Protein AF-A0A024V5H5-F1 (afdb_monomer)

InterPro domains:
  IPR002048 EF-hand domain [PF00036] (21-47)
  IPR002048 EF-hand domain [PF13405] (57-82)
  IPR002048 EF-hand domain [PS50222] (16-51)
  IPR002048 EF-hand domain [PS50222] (53-88)
  IPR002048 EF-hand domain [SM00054] (20-48)
  IPR002048 EF-hand domain [SM00054] (57-85)
  IPR011992 EF-hand domain pair [SSF47473] (7-85)
  IPR050230 Calmodulin/Myosin light chain/Troponin C-like [PTHR23048] (8-85)

Foldseek 3Di:
DLVVLVVVLVVLVDDDDSVVSVVVCVVQVPVPPSDHDPVNSVVVVVVVVVPDDPVVVVVVVVCQQPVVPPSDRDPVSVVVVVVVVVVVVVD

Mean predicted aligned error: 6.84 Å

Solvent-accessible surface area (backbone atoms only — not comparable to full-atom values): 5538 Å² total; per-residue (Å²): 100,71,65,56,54,48,51,52,47,40,74,74,71,43,94,74,55,74,65,59,50,51,52,53,42,67,70,63,23,79,81,72,76,74,56,70,55,72,64,60,50,49,52,55,49,52,52,59,58,70,70,53,58,68,66,58,52,51,51,53,53,48,50,69,40,24,75,80,74,73,88,55,78,46,74,67,33,51,57,48,56,53,52,58,60,59,61,61,75,79,116

Sequence (91 aa):
MLINYWVAIRALGFDIKKADVLDLMREYDKTNSGHIDYNDFLDIMTQKISERDPTEEIIKAFKLFDDDDTGKISLKNLRRVSRELVNINEI

Secondary structure (DSSP, 8-state):
-HHHHHHHHHHTT----HHHHHHHHHHH-TT-SS---HHHHHHHHHHHHHTS-HHHHHHHHHHHH-TT--SS--HHHHHHHHHHHHHGGG-

pLDDT: mean 86.77, std 10.13, range [40.88, 97.19]

Radius of gyration: 17.38 Å; Cα contacts (8 Å, |Δi|>4): 43; chains: 1; bounding box: 36×31×46 Å

Organism: NCBI:txid1036723

Nearest PDB structures (foldseek):
  3fwc-assembly2_E  TM=8.696E-01  e=7.950E-06  Saccharomyces cerevisiae
  1niw-assembly3_E  TM=5.277E-01  e=2.823E-04  Rattus norvegicus
  2kne-assembly1_A  TM=5.577E-01  e=4.791E-04  Homo sapiens
  2lv6-assembly1_A  TM=4.139E-01  e=5.842E-04  Homo sapiens
  6u3a-assembly1_A  TM=4.099E-01  e=1.920E-03  Homo sapiens

Structure (mmCIF, N/CA/C/O backbone):
data_AF-A0A024V5H5-F1
#
_entry.id   AF-A0A024V5H5-F1
#
loop_
_atom_site.group_PDB
_atom_site.id
_atom_site.type_symbol
_atom_site.label_atom_id
_atom_site.label_alt_id
_atom_site.label_comp_id
_atom_site.label_asym_id
_atom_site.label_entity_id
_atom_site.label_seq_id
_atom_site.pdbx_PDB_ins_code
_atom_site.Cartn_x
_atom_site.Cartn_y
_atom_site.Cartn_z
_atom_site.occupancy
_atom_site.B_iso_or_equiv
_atom_site.auth_seq_id
_atom_site.auth_comp_id
_atom_site.auth_asym_id
_atom_site.auth_atom_id
_atom_site.pdbx_PDB_model_num
ATOM 1 N N . MET A 1 1 ? 8.121 -14.315 -15.668 1.00 70.44 1 MET A N 1
ATOM 2 C CA . MET A 1 1 ? 8.862 -13.039 -15.646 1.00 70.44 1 MET A CA 1
ATOM 3 C C . MET A 1 1 ? 7.961 -11.846 -15.359 1.00 70.44 1 MET A C 1
ATOM 5 O O . MET A 1 1 ? 7.977 -11.403 -14.225 1.00 70.44 1 MET A O 1
ATOM 9 N N . LEU A 1 2 ? 7.076 -11.426 -16.274 1.00 77.94 2 LEU A N 1
ATOM 10 C CA . LEU A 1 2 ? 6.058 -10.385 -16.012 1.00 77.94 2 LEU A CA 1
ATOM 11 C C . LEU A 1 2 ? 5.219 -10.637 -14.750 1.00 77.94 2 LEU A C 1
ATOM 13 O O . LEU A 1 2 ? 4.952 -9.728 -13.973 1.00 77.94 2 LEU A O 1
ATOM 17 N N . ILE A 1 3 ? 4.836 -11.898 -14.526 1.00 82.69 3 ILE A N 1
ATOM 18 C CA . ILE A 1 3 ? 4.096 -12.308 -13.326 1.00 82.69 3 ILE A CA 1
ATOM 19 C C . ILE A 1 3 ? 4.922 -12.062 -12.057 1.00 82.69 3 ILE A C 1
ATOM 21 O O . ILE A 1 3 ? 4.359 -11.631 -11.062 1.00 82.69 3 ILE A O 1
ATOM 25 N N . ASN A 1 4 ? 6.241 -12.270 -12.094 1.00 85.75 4 ASN A N 1
ATOM 26 C CA . ASN A 1 4 ? 7.099 -12.112 -10.919 1.00 85.75 4 ASN A CA 1
ATOM 27 C C . ASN A 1 4 ? 7.205 -10.635 -10.529 1.00 85.75 4 ASN A C 1
ATOM 29 O O . ASN A 1 4 ? 7.036 -10.314 -9.359 1.00 85.75 4 ASN A O 1
ATOM 33 N N . TYR A 1 5 ? 7.391 -9.737 -11.503 1.00 87.12 5 TYR A N 1
ATOM 34 C CA . TYR A 1 5 ? 7.384 -8.293 -11.248 1.00 87.12 5 TYR A CA 1
ATOM 35 C C . TYR A 1 5 ? 6.017 -7.809 -10.772 1.00 87.12 5 TYR A C 1
ATOM 37 O O . TYR A 1 5 ? 5.932 -7.060 -9.806 1.00 87.12 5 TYR A O 1
ATOM 45 N N . TRP A 1 6 ? 4.935 -8.289 -11.387 1.00 88.62 6 TRP A N 1
ATOM 46 C CA . TRP A 1 6 ? 3.583 -7.959 -10.944 1.00 88.62 6 TRP A CA 1
ATOM 47 C C . TRP A 1 6 ? 3.331 -8.377 -9.489 1.00 88.62 6 TRP A C 1
ATOM 49 O O . TRP A 1 6 ? 2.813 -7.586 -8.705 1.00 88.62 6 TRP A O 1
ATOM 59 N N . VAL A 1 7 ? 3.742 -9.590 -9.106 1.00 90.00 7 VAL A N 1
ATOM 60 C CA . VAL A 1 7 ? 3.639 -10.078 -7.723 1.00 90.00 7 VAL A CA 1
ATOM 61 C C . VAL A 1 7 ? 4.516 -9.248 -6.781 1.00 90.00 7 VAL A C 1
ATOM 63 O O . VAL A 1 7 ? 4.032 -8.842 -5.730 1.00 90.00 7 VAL A O 1
ATOM 66 N N . ALA A 1 8 ? 5.761 -8.942 -7.159 1.00 90.25 8 ALA A N 1
ATOM 67 C CA . ALA A 1 8 ? 6.683 -8.156 -6.338 1.00 90.25 8 ALA A CA 1
ATOM 68 C C . ALA A 1 8 ? 6.168 -6.731 -6.074 1.00 90.25 8 ALA A C 1
ATOM 70 O O . ALA A 1 8 ? 6.160 -6.275 -4.934 1.00 90.25 8 ALA A O 1
ATOM 71 N N . ILE A 1 9 ? 5.665 -6.046 -7.104 1.00 90.38 9 ILE A N 1
ATOM 72 C CA . ILE A 1 9 ? 5.107 -4.692 -6.970 1.00 90.38 9 ILE A CA 1
ATOM 73 C C . ILE A 1 9 ? 3.860 -4.710 -6.070 1.00 90.38 9 ILE A C 1
ATOM 75 O O . ILE A 1 9 ? 3.711 -3.849 -5.203 1.00 90.38 9 ILE A O 1
ATOM 79 N N . ARG 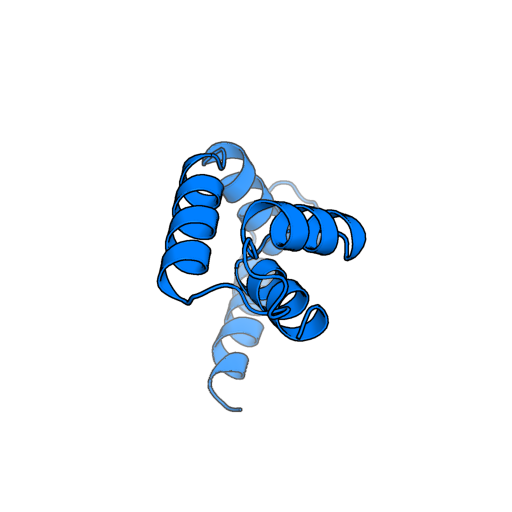A 1 10 ? 3.000 -5.732 -6.196 1.00 91.06 10 ARG A N 1
ATOM 80 C CA . ARG A 1 10 ? 1.847 -5.904 -5.295 1.00 91.06 10 ARG A CA 1
ATOM 81 C C . ARG A 1 10 ? 2.248 -6.222 -3.859 1.00 91.06 10 ARG A C 1
ATOM 83 O O . ARG A 1 10 ? 1.606 -5.725 -2.940 1.00 91.06 10 ARG A O 1
ATOM 90 N N . ALA A 1 11 ? 3.305 -7.006 -3.658 1.00 88.50 11 ALA A N 1
ATOM 91 C CA . ALA A 1 11 ? 3.836 -7.305 -2.329 1.00 88.50 11 ALA A CA 1
ATOM 92 C C . ALA A 1 11 ? 4.370 -6.048 -1.617 1.00 88.50 11 ALA A C 1
ATOM 94 O O . ALA A 1 11 ? 4.291 -5.958 -0.397 1.00 88.50 11 ALA A O 1
ATOM 95 N N . LEU A 1 12 ? 4.825 -5.042 -2.372 1.00 88.62 12 LEU A N 1
ATOM 96 C CA . LEU A 1 12 ? 5.202 -3.717 -1.859 1.00 88.62 12 LEU A CA 1
ATOM 97 C C . LEU A 1 12 ? 3.990 -2.795 -1.589 1.00 88.62 12 LEU A C 1
ATOM 99 O O . LEU A 1 12 ? 4.142 -1.615 -1.261 1.00 88.62 12 LEU A O 1
ATOM 103 N N . GLY A 1 13 ? 2.770 -3.322 -1.714 1.00 86.25 13 GLY A N 1
ATOM 104 C CA . GLY A 1 13 ? 1.530 -2.618 -1.399 1.00 86.25 13 GLY A CA 1
ATOM 105 C C . GLY A 1 13 ? 1.020 -1.701 -2.510 1.00 86.25 13 GLY A C 1
ATOM 106 O O . GLY A 1 13 ? 0.210 -0.820 -2.224 1.00 86.25 13 GLY A O 1
ATOM 107 N N . PHE A 1 14 ? 1.476 -1.880 -3.753 1.00 87.06 14 PHE A N 1
ATOM 108 C CA . PHE A 1 14 ? 0.958 -1.148 -4.911 1.00 87.06 14 PHE A CA 1
ATOM 109 C C . PHE A 1 14 ? -0.147 -1.940 -5.610 1.00 87.06 14 PHE A C 1
ATOM 111 O O . PHE A 1 14 ? 0.036 -3.106 -5.964 1.00 87.06 14 PHE A O 1
ATOM 118 N N . ASP A 1 15 ? -1.283 -1.295 -5.874 1.00 86.69 15 ASP A N 1
ATOM 119 C CA . ASP A 1 15 ? -2.319 -1.873 -6.728 1.00 86.69 15 ASP A CA 1
ATOM 120 C C . ASP A 1 15 ? -2.032 -1.529 -8.193 1.00 86.69 15 ASP A C 1
ATOM 122 O O . ASP A 1 15 ? -2.356 -0.447 -8.677 1.00 86.69 15 ASP A O 1
ATOM 126 N N . ILE A 1 16 ? -1.346 -2.442 -8.882 1.00 89.00 16 ILE A N 1
ATOM 127 C CA . ILE A 1 16 ? -0.935 -2.282 -10.279 1.00 89.00 16 ILE A CA 1
ATOM 128 C C . ILE A 1 16 ? -1.589 -3.346 -11.167 1.00 89.00 16 ILE A C 1
ATOM 130 O O . ILE A 1 16 ? -1.687 -4.530 -10.800 1.00 89.00 16 ILE A O 1
ATOM 134 N N . LYS A 1 17 ? -2.021 -2.960 -12.373 1.00 91.31 17 LYS A N 1
ATOM 135 C CA . LYS A 1 17 ? -2.549 -3.912 -13.357 1.00 91.31 17 LYS A CA 1
ATOM 136 C C . LYS A 1 17 ? -1.394 -4.563 -14.111 1.00 91.31 17 LYS A C 1
ATOM 138 O O . LYS A 1 17 ? -0.325 -3.990 -14.285 1.00 91.31 17 LYS A O 1
ATOM 143 N N . LYS A 1 18 ? -1.621 -5.770 -14.637 1.00 87.88 18 LYS A N 1
ATOM 144 C CA . LYS A 1 18 ? -0.622 -6.457 -15.478 1.00 87.88 18 LYS A CA 1
ATOM 145 C C . LYS A 1 18 ? -0.237 -5.646 -16.725 1.00 87.88 18 LYS A C 1
ATOM 147 O O . LYS A 1 18 ? 0.884 -5.786 -17.195 1.00 87.88 18 LYS A O 1
ATOM 152 N N . ALA A 1 19 ? -1.155 -4.826 -17.246 1.00 90.25 19 ALA A N 1
ATOM 153 C CA . ALA A 1 19 ? -0.895 -3.933 -18.373 1.00 90.25 19 ALA A CA 1
ATOM 154 C C . ALA A 1 19 ? 0.146 -2.858 -18.021 1.00 90.25 19 ALA A C 1
ATOM 156 O O . ALA A 1 19 ? 1.109 -2.696 -18.754 1.00 90.25 19 ALA A O 1
ATOM 157 N N . ASP A 1 20 ? 0.033 -2.232 -16.851 1.00 89.88 20 ASP A N 1
ATOM 158 C CA . ASP A 1 20 ? 0.977 -1.190 -16.427 1.00 89.88 20 ASP A CA 1
ATOM 159 C C . ASP A 1 20 ? 2.384 -1.773 -16.176 1.00 89.88 20 ASP A C 1
ATOM 161 O O . ASP A 1 20 ? 3.397 -1.126 -16.424 1.00 89.88 20 ASP A O 1
ATOM 165 N N . VAL A 1 21 ? 2.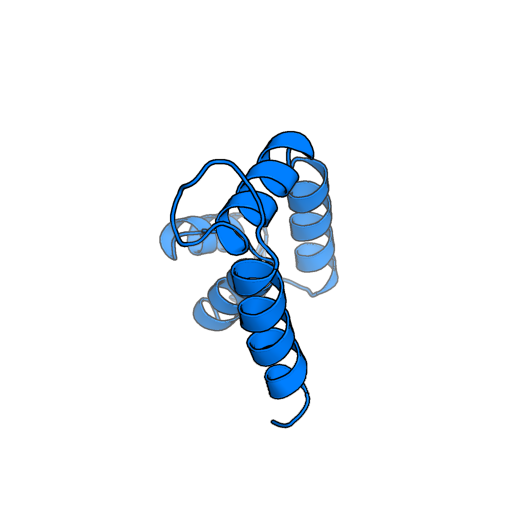467 -3.039 -15.741 1.00 89.06 21 VAL A N 1
ATOM 166 C CA . VAL A 1 21 ? 3.748 -3.762 -15.629 1.00 89.06 21 VAL A CA 1
ATOM 167 C C . VAL A 1 21 ? 4.386 -3.992 -17.002 1.00 89.06 21 VAL A C 1
ATOM 169 O O . VA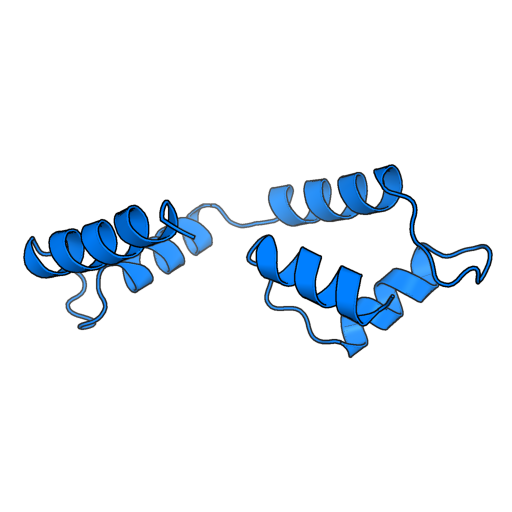L A 1 21 ? 5.606 -3.940 -17.113 1.00 89.06 21 VAL A O 1
ATOM 172 N N . LEU A 1 22 ? 3.593 -4.230 -18.054 1.00 89.25 22 LEU A N 1
ATOM 173 C CA . LEU A 1 22 ? 4.120 -4.339 -19.420 1.00 89.25 22 LEU A CA 1
ATOM 174 C C . LEU A 1 22 ? 4.720 -3.016 -19.896 1.00 89.25 22 LEU A C 1
ATOM 176 O O . LEU A 1 22 ? 5.746 -3.037 -20.571 1.00 89.25 22 LEU A O 1
ATOM 180 N N . ASP A 1 23 ? 4.109 -1.888 -19.542 1.00 90.00 23 ASP A N 1
ATOM 181 C CA . ASP A 1 23 ? 4.630 -0.573 -19.915 1.00 90.00 23 ASP A CA 1
ATOM 182 C C . ASP A 1 23 ? 5.939 -0.260 -19.178 1.00 90.00 23 ASP A C 1
ATOM 184 O O . ASP A 1 23 ? 6.905 0.142 -19.822 1.00 90.00 23 ASP A O 1
ATOM 188 N N . LEU A 1 24 ? 6.036 -0.597 -17.884 1.00 87.75 24 LEU A N 1
ATOM 189 C CA . LEU A 1 24 ? 7.308 -0.546 -17.146 1.00 87.75 24 LEU A CA 1
ATOM 190 C C . LEU A 1 24 ? 8.385 -1.426 -17.798 1.00 87.75 24 LEU A C 1
ATOM 192 O O . LEU A 1 24 ? 9.540 -1.029 -17.903 1.00 87.75 24 LEU A O 1
ATOM 196 N N . MET A 1 25 ? 8.026 -2.617 -18.279 1.00 87.38 25 MET A N 1
ATOM 197 C CA . MET A 1 25 ? 8.991 -3.482 -18.965 1.00 87.38 25 MET A CA 1
ATOM 198 C C . MET A 1 25 ? 9.476 -2.842 -20.265 1.00 87.38 25 MET A C 1
ATOM 200 O O . MET A 1 25 ? 10.671 -2.826 -20.513 1.00 87.38 25 MET A O 1
ATOM 204 N N . ARG A 1 26 ? 8.588 -2.254 -21.073 1.00 87.38 26 ARG A N 1
ATOM 205 C CA . ARG A 1 26 ? 8.983 -1.581 -22.325 1.00 87.38 26 ARG A CA 1
ATOM 206 C C . ARG A 1 26 ? 9.918 -0.396 -22.100 1.00 87.38 26 ARG A C 1
ATOM 208 O O . ARG A 1 26 ? 10.742 -0.108 -22.962 1.00 87.38 26 ARG A O 1
ATOM 215 N N . GLU A 1 27 ? 9.760 0.301 -20.983 1.00 87.69 27 GLU A N 1
ATOM 216 C CA . GLU A 1 27 ? 10.565 1.474 -20.653 1.00 87.69 27 GLU A CA 1
ATOM 217 C C . GLU A 1 27 ? 11.969 1.097 -20.146 1.00 87.69 27 GLU A C 1
ATOM 219 O O . GLU A 1 27 ? 12.958 1.733 -20.526 1.00 87.69 27 GLU A O 1
ATOM 224 N N . TYR A 1 28 ? 12.073 0.039 -19.336 1.00 85.12 28 TYR A N 1
ATOM 225 C CA . TYR A 1 28 ? 13.308 -0.306 -18.622 1.00 85.12 28 TYR A CA 1
ATOM 226 C C . TYR A 1 28 ? 14.065 -1.510 -19.208 1.00 85.12 28 TYR A C 1
ATOM 228 O O . TYR A 1 28 ? 15.293 -1.542 -19.141 1.00 85.12 28 TYR A O 1
ATOM 236 N N . ASP A 1 29 ? 13.396 -2.455 -19.872 1.00 86.50 29 ASP A N 1
ATOM 237 C CA . ASP A 1 29 ? 14.041 -3.572 -20.582 1.00 86.50 29 ASP A CA 1
ATOM 238 C C . ASP A 1 29 ? 14.497 -3.149 -21.990 1.00 86.50 29 ASP A C 1
ATOM 240 O O . ASP A 1 29 ? 14.003 -3.598 -23.027 1.00 86.50 29 ASP A O 1
ATOM 244 N N . LYS A 1 30 ? 15.486 -2.251 -22.034 1.00 82.56 30 LYS A N 1
ATOM 245 C CA . LYS A 1 30 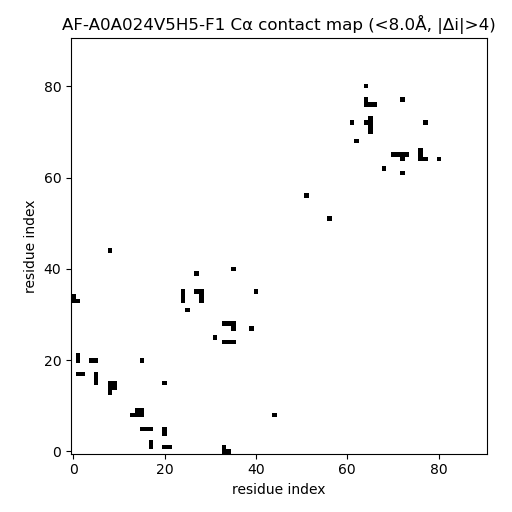? 16.018 -1.669 -23.283 1.00 82.56 30 LYS A CA 1
ATOM 246 C C . LYS A 1 30 ? 16.652 -2.698 -24.219 1.00 82.56 30 LYS A C 1
ATOM 248 O O . LYS A 1 30 ? 16.829 -2.426 -25.405 1.00 82.56 30 LYS A O 1
ATOM 253 N N . THR A 1 31 ? 17.030 -3.858 -23.691 1.00 84.25 31 THR A N 1
ATOM 254 C CA . THR A 1 31 ? 17.656 -4.946 -24.448 1.00 84.25 31 THR A CA 1
ATOM 255 C C . THR A 1 31 ? 16.644 -5.982 -24.935 1.00 84.25 31 THR A C 1
ATOM 257 O O . THR A 1 31 ? 17.035 -6.900 -25.656 1.00 84.25 31 THR A O 1
ATOM 260 N N . ASN A 1 32 ? 15.359 -5.834 -24.586 1.00 81.50 32 ASN A N 1
ATOM 261 C CA . ASN A 1 32 ? 14.298 -6.800 -24.871 1.00 81.50 32 ASN A CA 1
ATOM 262 C C . ASN A 1 32 ? 14.653 -8.217 -24.376 1.00 81.50 32 ASN A C 1
ATOM 264 O O . ASN A 1 32 ? 14.327 -9.228 -25.004 1.00 81.50 32 ASN A O 1
ATOM 268 N N . SER A 1 33 ? 15.376 -8.275 -23.257 1.00 84.25 33 SER A N 1
ATOM 269 C CA . SER A 1 33 ? 15.745 -9.504 -22.552 1.00 84.25 33 SER A CA 1
ATOM 270 C C . SER A 1 33 ? 14.544 -10.140 -21.843 1.00 84.25 33 SER A C 1
ATOM 272 O O . SER A 1 33 ? 14.557 -11.316 -21.482 1.00 84.25 33 SER A O 1
ATOM 274 N N . GLY A 1 34 ? 13.506 -9.335 -21.643 1.00 83.00 34 GLY A N 1
ATOM 275 C CA . GLY A 1 34 ? 12.339 -9.530 -20.809 1.00 83.00 34 GLY A CA 1
ATOM 276 C C . GLY A 1 34 ? 12.604 -9.318 -19.311 1.00 83.00 34 GLY A C 1
ATOM 277 O O . GLY A 1 34 ? 11.666 -9.412 -18.517 1.00 83.00 34 GLY A O 1
ATOM 278 N N . HIS A 1 35 ? 13.844 -9.033 -18.911 1.00 83.50 35 HIS A N 1
ATOM 279 C CA . HIS A 1 35 ? 14.253 -8.818 -17.527 1.00 83.50 35 HIS A CA 1
ATOM 280 C C . HIS A 1 35 ? 14.523 -7.329 -17.257 1.00 83.50 35 HIS A C 1
ATOM 282 O O . HIS A 1 35 ? 15.063 -6.621 -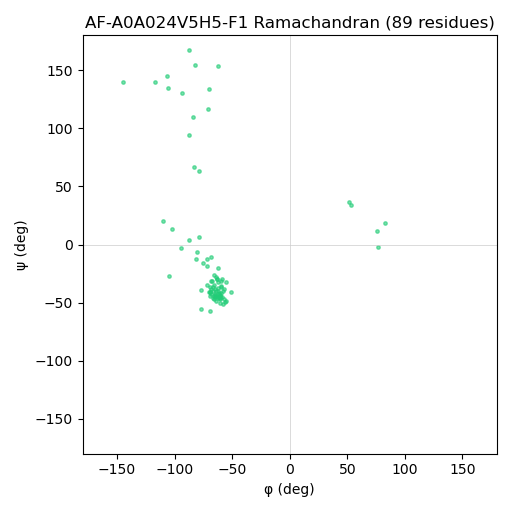18.098 1.00 83.50 35 HIS A O 1
ATOM 288 N N . ILE A 1 36 ? 14.197 -6.875 -16.046 1.00 84.38 36 ILE A N 1
ATOM 289 C CA . ILE A 1 36 ? 14.698 -5.618 -15.468 1.00 84.38 36 ILE A CA 1
ATOM 290 C C . ILE A 1 36 ? 15.746 -5.978 -14.409 1.00 84.38 36 ILE A C 1
ATOM 292 O O . ILE A 1 36 ? 15.506 -6.885 -13.601 1.00 84.38 36 ILE A O 1
ATOM 296 N N . ASP A 1 37 ? 16.888 -5.289 -14.402 1.00 86.38 37 ASP A N 1
ATOM 297 C CA . ASP A 1 37 ? 17.912 -5.504 -13.378 1.00 86.38 37 ASP A CA 1
ATOM 298 C C . ASP A 1 37 ? 17.385 -5.161 -11.976 1.00 86.38 37 ASP A C 1
ATOM 300 O O . ASP A 1 37 ? 16.480 -4.345 -11.800 1.00 86.38 37 ASP A O 1
ATOM 304 N N . TYR A 1 38 ? 17.957 -5.784 -10.948 1.00 86.44 38 TYR A N 1
ATOM 305 C CA . TYR A 1 38 ? 17.554 -5.507 -9.573 1.00 86.44 38 TYR A CA 1
ATOM 306 C C . TYR A 1 38 ? 17.690 -4.020 -9.207 1.00 86.44 38 TYR A C 1
ATOM 308 O O . TYR A 1 38 ? 16.813 -3.495 -8.522 1.00 86.44 38 TYR A O 1
ATOM 316 N N . ASN A 1 39 ? 18.741 -3.335 -9.673 1.00 89.12 39 ASN A N 1
ATOM 317 C CA . ASN A 1 39 ? 18.948 -1.920 -9.353 1.00 89.12 39 ASN A CA 1
ATOM 318 C C . ASN A 1 39 ? 17.893 -1.029 -10.018 1.00 89.12 39 ASN A C 1
ATOM 320 O O . ASN A 1 39 ? 17.311 -0.184 -9.348 1.00 89.12 39 ASN A O 1
ATOM 324 N N . ASP A 1 40 ? 17.565 -1.289 -11.286 1.00 87.62 40 ASP A N 1
ATOM 325 C CA . ASP A 1 40 ? 16.496 -0.572 -11.991 1.00 87.62 40 ASP A CA 1
ATOM 326 C C . ASP A 1 40 ? 15.146 -0.767 -11.282 1.00 87.62 40 ASP A C 1
ATOM 328 O O . ASP A 1 40 ? 14.389 0.181 -11.073 1.00 87.62 40 ASP A O 1
ATOM 332 N N . PHE A 1 41 ? 14.848 -1.999 -10.853 1.00 88.94 41 PHE A N 1
ATOM 333 C CA . PHE A 1 41 ? 13.649 -2.276 -10.064 1.00 88.94 41 PHE A CA 1
ATOM 334 C C . PHE A 1 41 ? 13.651 -1.504 -8.739 1.00 88.94 41 PHE A C 1
ATOM 336 O O . PHE A 1 41 ? 12.631 -0.924 -8.362 1.00 88.94 41 PHE A O 1
ATOM 343 N N . LEU A 1 42 ? 14.783 -1.482 -8.033 1.00 91.25 42 LEU A N 1
ATOM 344 C CA . LEU A 1 42 ? 14.923 -0.771 -6.767 1.00 91.25 42 LEU A CA 1
ATOM 345 C C . LEU A 1 42 ? 14.702 0.737 -6.938 1.00 91.25 42 LEU A C 1
ATOM 347 O O . LEU A 1 42 ? 13.989 1.331 -6.128 1.00 91.25 42 LEU A O 1
ATOM 351 N N . ASP A 1 43 ? 15.240 1.334 -7.998 1.00 90.50 43 ASP A N 1
ATOM 352 C CA . ASP A 1 43 ? 15.081 2.758 -8.301 1.00 90.50 43 ASP A CA 1
ATOM 353 C C . ASP A 1 43 ? 13.615 3.106 -8.591 1.00 90.50 43 ASP A C 1
ATOM 355 O O . ASP A 1 43 ? 13.056 4.011 -7.961 1.00 90.50 43 ASP A O 1
ATOM 359 N N . ILE A 1 44 ? 12.949 2.325 -9.456 1.00 88.88 44 ILE A N 1
ATOM 360 C CA . ILE A 1 44 ? 11.516 2.489 -9.763 1.00 88.88 44 ILE A CA 1
ATOM 361 C C . ILE A 1 44 ? 10.686 2.434 -8.478 1.00 88.88 44 ILE A C 1
ATOM 363 O O . ILE A 1 44 ? 9.821 3.282 -8.242 1.00 88.88 44 ILE A O 1
ATOM 367 N N . MET A 1 45 ? 10.926 1.424 -7.638 1.00 91.00 45 MET A N 1
ATOM 368 C CA . MET A 1 45 ? 10.133 1.230 -6.428 1.00 91.00 45 MET A CA 1
ATOM 369 C C . MET A 1 45 ? 10.433 2.283 -5.362 1.00 91.00 45 MET A C 1
ATOM 371 O O . MET A 1 45 ? 9.506 2.724 -4.684 1.00 91.00 45 MET A O 1
ATOM 375 N N . THR A 1 46 ? 11.681 2.737 -5.244 1.00 91.12 46 THR A N 1
ATOM 376 C CA . THR A 1 46 ? 12.066 3.816 -4.321 1.00 91.12 46 THR A CA 1
ATOM 377 C C . THR A 1 46 ? 11.362 5.115 -4.688 1.00 91.12 46 THR A C 1
ATOM 379 O O . THR A 1 46 ? 10.751 5.746 -3.822 1.00 91.12 46 THR A O 1
ATOM 382 N N . GLN A 1 47 ? 11.359 5.472 -5.975 1.00 90.19 47 GLN A N 1
ATOM 383 C CA . GLN A 1 47 ? 10.631 6.640 -6.457 1.00 90.19 47 GLN A CA 1
ATOM 384 C C . GLN A 1 47 ? 9.128 6.506 -6.172 1.00 90.19 47 GLN A C 1
ATOM 386 O O . GLN A 1 47 ? 8.541 7.379 -5.532 1.00 90.19 47 GLN A O 1
ATOM 391 N N . LYS A 1 48 ? 8.510 5.379 -6.544 1.00 87.12 48 LYS A N 1
ATOM 392 C CA . LYS A 1 48 ? 7.075 5.146 -6.308 1.00 87.12 48 LYS A CA 1
ATOM 393 C C . LYS A 1 48 ? 6.680 5.197 -4.834 1.00 87.12 48 LYS A C 1
ATOM 395 O O . LYS A 1 48 ? 5.584 5.648 -4.521 1.00 87.12 48 LYS A O 1
ATOM 400 N N . ILE A 1 49 ? 7.534 4.719 -3.926 1.00 87.31 49 ILE A N 1
ATOM 401 C CA . ILE A 1 49 ? 7.297 4.814 -2.479 1.00 87.31 49 ILE A CA 1
ATOM 402 C C . ILE A 1 49 ? 7.403 6.270 -2.016 1.00 87.31 49 ILE A C 1
ATOM 404 O O . ILE A 1 49 ? 6.577 6.700 -1.215 1.00 87.31 49 ILE A O 1
ATOM 408 N N . SER A 1 50 ? 8.371 7.033 -2.533 1.00 87.75 50 SER A N 1
ATOM 409 C CA . SER A 1 50 ? 8.551 8.448 -2.179 1.00 87.75 50 SER A CA 1
ATOM 410 C C . SER A 1 50 ? 7.397 9.351 -2.635 1.00 87.75 50 SER A C 1
ATOM 412 O O . SER A 1 50 ? 7.127 10.367 -2.003 1.00 87.75 50 SER A O 1
ATOM 414 N N . GLU A 1 51 ? 6.690 8.957 -3.696 1.00 88.56 51 GLU A N 1
ATOM 415 C CA . GLU A 1 51 ? 5.520 9.661 -4.234 1.00 8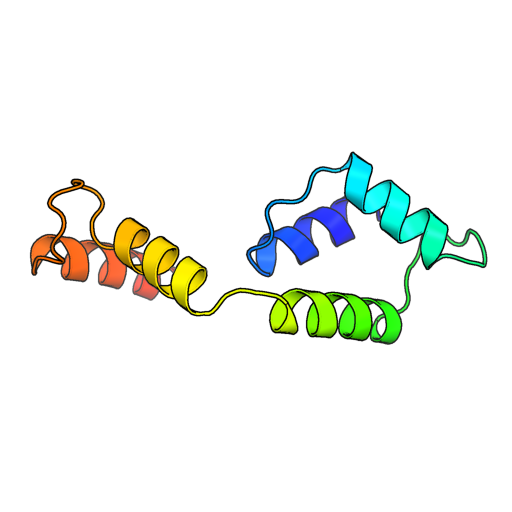8.56 51 GLU A CA 1
ATOM 416 C C . GLU A 1 51 ? 4.220 9.357 -3.464 1.00 88.56 51 GLU A C 1
ATOM 418 O O . GLU A 1 51 ? 3.189 9.974 -3.737 1.00 88.56 51 GLU A O 1
ATOM 423 N N . ARG A 1 52 ? 4.229 8.415 -2.506 1.00 86.62 52 ARG A N 1
ATOM 424 C CA . ARG A 1 52 ? 3.034 8.098 -1.705 1.00 86.62 52 ARG A CA 1
ATOM 425 C C . ARG A 1 52 ? 2.719 9.247 -0.757 1.00 86.62 52 ARG A C 1
ATOM 427 O O . ARG A 1 52 ? 3.592 9.706 -0.024 1.00 86.62 52 ARG A O 1
ATOM 434 N N . ASP A 1 53 ? 1.450 9.643 -0.704 1.00 88.06 53 ASP A N 1
ATOM 435 C CA . ASP A 1 53 ? 0.965 10.564 0.321 1.00 88.06 53 ASP A CA 1
ATOM 436 C C . ASP A 1 53 ? 0.923 9.841 1.682 1.00 88.06 53 ASP A C 1
ATOM 438 O O . ASP A 1 53 ? 0.145 8.891 1.849 1.00 88.06 53 ASP A O 1
ATOM 442 N N . PRO A 1 54 ? 1.711 10.281 2.683 1.00 87.62 54 PRO A N 1
ATOM 443 C CA . PRO A 1 54 ? 1.679 9.699 4.022 1.00 87.62 54 PRO A CA 1
ATOM 444 C C . PRO A 1 54 ? 0.275 9.700 4.637 1.00 87.62 54 PRO A C 1
ATOM 446 O O . PRO A 1 54 ? -0.077 8.787 5.383 1.00 87.62 54 PRO A O 1
ATOM 449 N N . THR A 1 55 ? -0.541 10.704 4.312 1.00 91.44 55 THR A N 1
ATOM 450 C CA . THR A 1 55 ? -1.912 10.841 4.812 1.00 9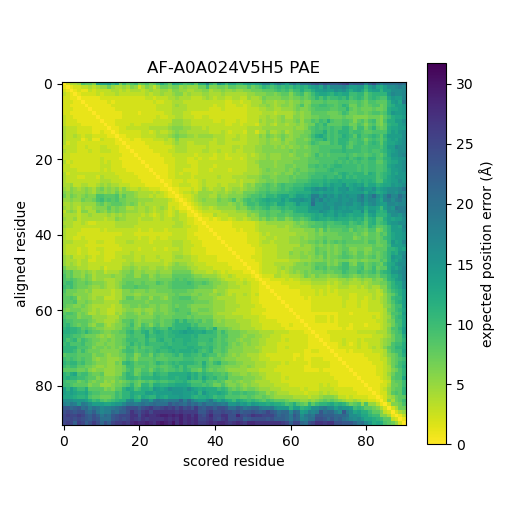1.44 55 THR A CA 1
ATOM 451 C C . THR A 1 55 ? -2.802 9.724 4.279 1.00 91.44 55 THR A C 1
ATOM 453 O O . THR A 1 55 ? -3.525 9.091 5.050 1.00 91.44 55 THR A O 1
ATOM 456 N N . GLU A 1 56 ? -2.728 9.432 2.978 1.00 90.06 56 GLU A N 1
ATOM 457 C CA . GLU A 1 56 ? -3.478 8.326 2.381 1.00 90.06 56 GLU A CA 1
ATOM 458 C C . GLU A 1 56 ? -3.067 6.978 2.972 1.00 90.06 56 GLU A C 1
ATOM 460 O O . GLU A 1 56 ? -3.926 6.134 3.232 1.00 90.06 56 GLU A O 1
ATOM 465 N N . GLU A 1 57 ? -1.773 6.768 3.219 1.00 87.56 57 GLU A N 1
ATOM 466 C CA . GLU A 1 57 ? -1.275 5.525 3.814 1.00 87.56 57 GLU A CA 1
ATOM 467 C C . GLU A 1 57 ? -1.745 5.352 5.264 1.00 87.56 57 GLU A C 1
ATOM 469 O O . GLU A 1 57 ? -2.181 4.261 5.639 1.00 87.56 57 GLU A O 1
ATOM 474 N N . ILE A 1 58 ? -1.771 6.429 6.058 1.00 91.81 58 ILE A N 1
ATOM 475 C CA . ILE A 1 58 ? -2.358 6.415 7.408 1.00 91.81 58 ILE A CA 1
ATOM 476 C C . ILE A 1 58 ? -3.850 6.068 7.344 1.00 91.81 58 ILE A C 1
ATOM 478 O O . ILE A 1 58 ? -4.321 5.256 8.139 1.00 91.81 58 ILE A O 1
ATOM 482 N N . ILE A 1 59 ? -4.599 6.632 6.391 1.00 92.75 59 ILE A N 1
ATOM 483 C CA . ILE A 1 59 ? -6.032 6.343 6.223 1.00 92.75 59 ILE A CA 1
ATOM 484 C C . ILE A 1 59 ? -6.257 4.882 5.814 1.00 92.75 59 ILE A C 1
ATOM 486 O O . ILE A 1 59 ? -7.142 4.223 6.362 1.00 92.75 59 ILE A O 1
ATOM 490 N N . LYS A 1 60 ? -5.466 4.351 4.874 1.00 89.75 60 LYS A N 1
ATOM 491 C CA . LYS A 1 60 ? -5.534 2.937 4.466 1.00 89.75 60 LYS A CA 1
ATOM 492 C C . LYS A 1 60 ? -5.234 2.014 5.645 1.00 89.75 60 LYS A C 1
ATOM 494 O O . LYS A 1 60 ? -5.986 1.070 5.878 1.00 89.75 60 LYS A O 1
ATOM 499 N N . ALA A 1 61 ? -4.187 2.314 6.416 1.00 91.19 61 ALA A N 1
ATOM 500 C CA . ALA A 1 61 ? -3.853 1.568 7.623 1.00 91.19 61 ALA A CA 1
ATOM 501 C C . ALA A 1 61 ? -4.992 1.636 8.649 1.00 91.19 61 ALA A C 1
ATOM 503 O O . ALA A 1 61 ? -5.400 0.606 9.175 1.00 91.19 61 ALA A O 1
ATOM 504 N N . PHE A 1 62 ? -5.568 2.818 8.883 1.00 94.88 62 PHE A N 1
ATOM 505 C CA . PHE A 1 62 ? -6.694 2.987 9.799 1.00 94.88 62 PHE A CA 1
ATOM 506 C C . PHE A 1 62 ? -7.889 2.112 9.408 1.00 94.88 62 PHE A C 1
ATOM 508 O O . PHE A 1 62 ? -8.412 1.395 10.255 1.00 94.88 62 PHE A O 1
ATOM 515 N N . LYS A 1 63 ? -8.270 2.106 8.124 1.00 93.62 63 LYS A N 1
ATOM 516 C CA . LYS A 1 63 ? -9.360 1.263 7.601 1.00 93.62 63 LYS A CA 1
ATOM 517 C C . LYS A 1 63 ? -9.080 -0.235 7.721 1.00 93.62 63 LYS A C 1
ATOM 519 O O . LYS A 1 63 ? -10.005 -1.019 7.874 1.00 93.62 63 LYS A O 1
ATOM 524 N N . LEU A 1 64 ? -7.814 -0.647 7.667 1.00 91.31 64 LEU A N 1
ATOM 525 C CA . LEU A 1 64 ? -7.435 -2.044 7.895 1.00 91.31 64 LEU A CA 1
ATOM 526 C C . LEU A 1 64 ? -7.661 -2.471 9.356 1.00 91.31 64 LEU A C 1
ATOM 528 O O . LEU A 1 64 ? -7.977 -3.635 9.624 1.00 91.31 64 LEU A O 1
ATOM 532 N N . PHE A 1 65 ? -7.522 -1.533 10.297 1.00 94.31 65 PHE A N 1
ATOM 533 C CA . PHE A 1 65 ? -7.888 -1.753 11.693 1.00 94.31 65 PHE A CA 1
ATOM 534 C C . PHE A 1 65 ? -9.404 -1.671 11.901 1.00 94.31 65 PHE A C 1
ATOM 536 O O . PHE A 1 65 ? -9.977 -2.625 12.415 1.00 94.31 65 PHE A O 1
ATOM 543 N N . ASP A 1 66 ? -10.048 -0.573 11.512 1.00 96.62 66 ASP A N 1
ATOM 544 C CA . ASP A 1 66 ? -11.488 -0.312 11.677 1.00 96.62 66 ASP A CA 1
ATOM 545 C C . ASP A 1 66 ? -12.335 -1.051 10.622 1.00 96.62 66 ASP A C 1
ATOM 547 O O . ASP A 1 66 ? -12.992 -0.447 9.781 1.00 96.62 66 ASP A O 1
ATOM 551 N N . ASP A 1 67 ? -12.300 -2.386 10.655 1.00 93.44 67 ASP A N 1
ATOM 552 C CA . ASP A 1 67 ? -13.007 -3.265 9.710 1.00 93.44 67 ASP A CA 1
ATOM 553 C C . ASP A 1 67 ? -14.536 -3.246 9.837 1.00 93.44 67 ASP A C 1
ATOM 555 O O . ASP A 1 67 ? -15.230 -3.806 8.990 1.00 93.44 67 ASP A O 1
ATOM 559 N N . ASP A 1 68 ? -15.065 -2.630 10.894 1.00 94.69 68 ASP A N 1
ATOM 560 C CA . ASP A 1 68 ? -16.491 -2.389 11.099 1.00 94.69 68 ASP A CA 1
ATOM 561 C C . ASP A 1 68 ? -16.925 -0.937 10.806 1.00 94.69 68 ASP A C 1
ATOM 563 O O . ASP A 1 68 ? -18.056 -0.571 11.133 1.00 94.69 68 ASP A O 1
ATOM 567 N N . ASP A 1 69 ? -16.070 -0.140 10.145 1.00 94.56 69 ASP A N 1
ATOM 568 C CA . ASP A 1 69 ? -16.351 1.215 9.631 1.00 94.56 69 ASP A CA 1
ATOM 569 C C . ASP A 1 69 ? -16.956 2.168 10.687 1.00 94.56 69 ASP A C 1
ATOM 571 O O . ASP A 1 69 ? -17.819 3.007 10.407 1.00 94.56 69 ASP A O 1
ATOM 575 N N . THR A 1 70 ? -16.513 2.060 11.941 1.00 96.75 70 THR A N 1
ATOM 576 C CA . THR A 1 70 ? -17.042 2.871 13.050 1.00 96.75 70 THR A CA 1
ATOM 577 C C . THR A 1 70 ? -16.432 4.274 13.119 1.00 96.75 70 THR A C 1
ATOM 579 O O . THR A 1 70 ? -16.905 5.137 13.869 1.00 96.75 70 THR A O 1
ATOM 582 N N . GLY A 1 71 ? -15.355 4.506 12.369 1.00 96.00 71 GLY A N 1
ATOM 583 C CA . GLY A 1 71 ? -14.497 5.680 12.442 1.00 96.00 71 GLY A CA 1
ATOM 584 C C . GLY A 1 71 ? -13.560 5.672 13.653 1.00 96.00 71 GLY A C 1
ATOM 585 O O . GLY A 1 71 ? -12.980 6.714 13.972 1.00 96.00 71 GLY A O 1
ATOM 586 N N . LYS A 1 72 ? -13.427 4.549 14.376 1.00 96.31 72 LYS A N 1
ATOM 587 C CA . LYS A 1 72 ? -12.609 4.422 15.596 1.00 96.31 72 LYS A CA 1
ATOM 588 C C . LYS A 1 72 ? -11.974 3.037 15.695 1.00 96.31 72 LYS A C 1
ATOM 590 O O . LYS A 1 72 ? -12.635 2.029 15.526 1.00 96.31 72 LYS A O 1
ATOM 595 N N . ILE A 1 73 ? -10.716 2.972 16.126 1.00 97.12 73 ILE A N 1
ATOM 596 C CA . ILE A 1 73 ? -10.064 1.687 16.408 1.00 97.12 73 ILE A CA 1
ATOM 597 C C . ILE A 1 73 ? -10.429 1.232 17.826 1.00 97.12 73 ILE A C 1
ATOM 599 O O . ILE A 1 73 ? -9.975 1.808 18.817 1.00 97.12 73 ILE A O 1
ATOM 603 N N . SER A 1 74 ? -11.241 0.182 17.935 1.00 97.19 74 SER A N 1
ATOM 604 C CA . SER A 1 74 ? -11.592 -0.445 19.212 1.00 97.19 74 SER A CA 1
ATOM 605 C C . SER A 1 74 ? -10.585 -1.523 19.639 1.00 97.19 74 SER A C 1
ATOM 607 O O . SER A 1 74 ? -9.777 -2.026 18.855 1.00 97.19 74 SER A O 1
ATOM 609 N N . LEU A 1 75 ? -10.672 -1.968 20.899 1.00 95.38 75 LEU A N 1
ATOM 610 C CA . LEU A 1 75 ? -9.872 -3.096 21.396 1.00 95.38 75 LEU A CA 1
ATOM 611 C C . LEU A 1 75 ? -10.139 -4.398 20.615 1.00 95.38 75 LEU A C 1
ATOM 613 O O . LEU A 1 75 ?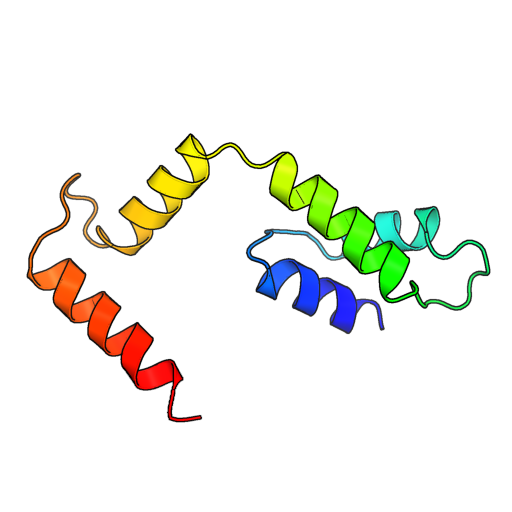 -9.244 -5.233 20.478 1.00 95.38 75 LEU A O 1
ATOM 617 N N . LYS A 1 76 ? -11.364 -4.583 20.105 1.00 95.44 76 LYS A N 1
ATOM 618 C CA . LYS A 1 76 ? -11.734 -5.735 19.272 1.00 95.44 76 LYS A CA 1
ATOM 619 C C . LYS A 1 76 ? -10.974 -5.703 17.944 1.00 95.44 76 LYS A C 1
ATOM 621 O O . LYS A 1 76 ? -10.390 -6.725 17.583 1.00 95.44 76 LYS A O 1
ATOM 626 N N . ASN A 1 77 ? -10.936 -4.542 17.286 1.00 94.81 77 ASN A N 1
ATOM 627 C CA . ASN A 1 77 ? -10.194 -4.329 16.041 1.00 94.81 77 ASN A CA 1
ATOM 628 C C . ASN A 1 77 ? -8.701 -4.642 16.240 1.00 94.81 77 ASN A C 1
ATOM 630 O O . ASN A 1 77 ? -8.144 -5.487 15.541 1.00 94.81 77 ASN A O 1
ATOM 634 N N . LEU A 1 78 ? -8.078 -4.064 17.278 1.00 92.88 78 LEU A N 1
ATOM 635 C CA . LEU A 1 78 ? -6.669 -4.320 17.618 1.00 92.88 78 LEU A CA 1
ATOM 636 C C . LEU A 1 78 ? -6.385 -5.815 17.828 1.00 92.88 78 LEU A C 1
ATOM 638 O O . LEU A 1 78 ? -5.465 -6.360 17.228 1.00 92.88 78 LEU A O 1
ATOM 642 N N . ARG A 1 79 ? -7.199 -6.510 18.637 1.00 92.69 79 ARG A N 1
ATOM 643 C CA . ARG A 1 79 ? -7.023 -7.950 18.912 1.00 92.69 79 ARG A CA 1
ATOM 644 C C . ARG A 1 79 ? -7.185 -8.835 17.676 1.00 92.69 79 ARG A C 1
ATOM 646 O O . ARG A 1 79 ? -6.635 -9.936 17.653 1.00 92.69 79 ARG A O 1
ATOM 653 N N . ARG A 1 80 ? -7.992 -8.431 16.693 1.00 92.00 80 ARG A N 1
ATOM 654 C CA . ARG A 1 80 ? -8.122 -9.154 15.421 1.00 92.00 80 ARG A CA 1
ATOM 655 C C . ARG A 1 80 ? -6.834 -9.010 14.615 1.00 92.00 80 ARG A C 1
ATOM 657 O O . ARG A 1 80 ? -6.190 -10.024 14.358 1.00 92.00 80 ARG A O 1
ATOM 664 N N . VAL A 1 81 ? -6.421 -7.773 14.336 1.00 90.62 81 VAL A N 1
ATOM 665 C CA . VAL A 1 81 ? -5.218 -7.486 13.540 1.00 90.62 81 VAL A CA 1
ATOM 666 C C . VAL A 1 81 ? -3.962 -8.076 14.188 1.00 90.62 81 VAL A C 1
ATOM 668 O O . VAL A 1 81 ? -3.158 -8.698 13.504 1.00 90.62 81 VAL A O 1
ATOM 671 N N . SER A 1 82 ? -3.803 -7.983 15.515 1.00 88.38 82 SER A N 1
ATOM 672 C CA . SER A 1 82 ? -2.656 -8.597 16.204 1.00 88.38 82 SER A CA 1
ATOM 673 C C . SER A 1 82 ? -2.584 -10.115 16.017 1.00 88.38 82 SER A C 1
ATOM 675 O O . SER A 1 82 ? -1.488 -10.648 15.890 1.00 88.38 82 SER A O 1
ATOM 677 N N . ARG A 1 83 ? -3.721 -10.826 15.983 1.00 87.25 83 ARG A N 1
ATOM 678 C CA . ARG A 1 83 ? -3.730 -12.28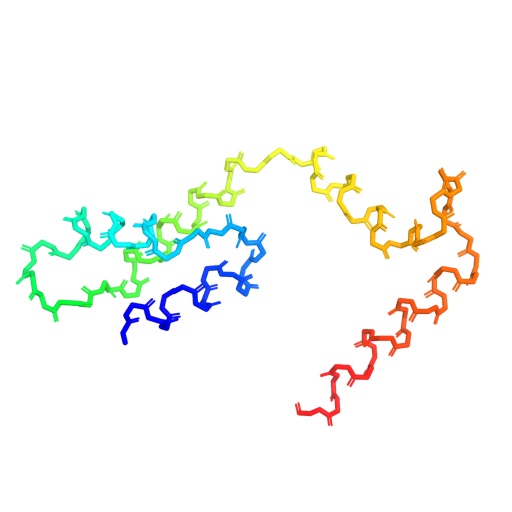0 15.734 1.00 87.25 83 ARG A CA 1
ATOM 679 C C . ARG A 1 83 ? -3.362 -12.612 14.293 1.00 87.25 83 ARG A C 1
ATOM 681 O O . ARG A 1 83 ? -2.615 -13.556 14.072 1.00 87.25 83 ARG A O 1
ATOM 688 N N . GLU A 1 84 ? -3.866 -11.835 13.339 1.00 84.69 84 GLU A N 1
ATOM 689 C CA . GLU A 1 84 ? -3.515 -11.986 11.924 1.00 84.69 84 GLU A CA 1
ATOM 690 C C . GLU A 1 84 ? -2.013 -11.770 11.713 1.00 84.69 84 GLU A C 1
ATOM 692 O O . GLU A 1 84 ? -1.374 -12.614 11.104 1.00 84.69 84 GLU A O 1
ATOM 697 N N . LEU A 1 85 ? -1.427 -10.717 12.291 1.00 79.44 85 LEU A N 1
ATOM 698 C CA . LEU A 1 85 ? 0.001 -10.414 12.145 1.00 79.44 85 LEU A CA 1
ATOM 699 C C . LEU A 1 85 ? 0.923 -11.430 12.831 1.00 79.44 85 LEU A C 1
ATOM 701 O O . LEU A 1 85 ? 1.972 -11.764 12.288 1.00 79.44 85 LEU A O 1
ATOM 705 N N . VAL A 1 86 ? 0.552 -11.930 14.012 1.00 72.75 86 VAL A N 1
ATOM 706 C CA . VAL A 1 86 ? 1.370 -12.915 14.742 1.00 72.75 86 VAL A CA 1
ATOM 707 C C . VAL A 1 86 ? 1.386 -14.269 14.028 1.00 72.75 86 VAL A C 1
ATOM 709 O O . VAL A 1 86 ? 2.437 -14.900 13.963 1.00 72.75 86 VAL A O 1
ATOM 712 N N . ASN A 1 87 ? 0.271 -14.677 13.418 1.00 59.12 87 ASN A N 1
ATOM 713 C CA . ASN A 1 87 ? 0.187 -15.939 12.678 1.00 59.12 87 ASN A CA 1
ATOM 714 C C . ASN A 1 87 ? 0.946 -15.930 11.338 1.00 59.12 87 ASN A C 1
ATOM 716 O O . ASN A 1 87 ? 1.148 -16.992 10.756 1.00 59.12 87 ASN A O 1
ATOM 720 N N . ILE A 1 88 ? 1.382 -14.768 10.835 1.00 56.47 88 ILE A N 1
ATOM 721 C CA . ILE A 1 88 ? 2.190 -14.688 9.603 1.00 56.47 88 ILE A CA 1
ATOM 722 C C . ILE A 1 88 ? 3.644 -15.138 9.858 1.00 56.47 88 ILE A C 1
ATOM 724 O O . ILE A 1 88 ? 4.341 -15.486 8.913 1.00 56.47 88 ILE A O 1
ATOM 728 N N . ASN A 1 89 ? 4.093 -15.212 11.119 1.00 50.06 89 ASN A N 1
ATOM 729 C CA . ASN A 1 89 ? 5.447 -15.664 11.472 1.00 50.06 89 ASN A CA 1
ATOM 730 C C . ASN A 1 89 ? 5.584 -17.195 11.649 1.00 50.06 89 ASN A C 1
ATOM 732 O O . ASN A 1 89 ? 6.660 -17.651 12.030 1.00 50.06 89 ASN A O 1
ATOM 736 N N . GLU A 1 90 ? 4.529 -17.986 11.402 1.00 43.78 90 GLU A N 1
ATOM 737 C CA . GLU A 1 90 ? 4.554 -19.461 11.511 1.00 43.78 90 GLU A CA 1
ATOM 738 C C . GLU A 1 90 ? 4.455 -20.204 10.157 1.00 43.78 90 GLU A C 1
ATOM 740 O O . GLU A 1 90 ? 4.116 -21.389 10.131 1.00 43.78 90 GLU A O 1
ATOM 745 N N . ILE A 1 91 ? 4.772 -19.553 9.029 1.00 40.88 91 ILE A N 1
ATOM 746 C CA . ILE A 1 91 ? 4.848 -20.200 7.699 1.00 40.88 91 ILE A CA 1
ATOM 747 C C . ILE A 1 91 ? 6.222 -19.979 7.069 1.00 40.88 91 ILE A C 1
ATOM 749 O O . ILE A 1 91 ? 6.675 -18.814 7.049 1.00 40.88 91 ILE A O 1
#